Protein AF-A0A9J5XB77-F1 (afdb_monomer)

Radius of gyration: 20.95 Å; Cα contacts (8 Å, |Δi|>4): 20; chains: 1; bounding box: 31×40×57 Å

Solvent-accessible surface area (backbone atoms only — not comparable to full-atom values): 5666 Å² total; per-residue (Å²): 133,84,59,66,65,55,68,73,65,49,61,73,75,62,75,66,80,80,62,64,81,74,39,71,92,48,30,32,91,87,78,68,42,61,57,71,67,92,68,81,73,91,84,83,80,79,84,84,66,77,79,73,60,89,87,54,84,52,61,64,57,53,52,53,52,51,52,52,51,50,51,53,63,74,65,57,72,87,78,79,88,129

pLDDT: mean 76.21, std 11.21, range [37.34, 88.19]

Mean predicted aligned error: 13.45 Å

Organism: Solanum commersonii (NCBI:txid4109)

Sequence (82 aa):
MLPSYLLNSGFFEKTKRTNWSELNAYKDKEIGTLLEPQHPFNVEFAEDIIQQRSDNLDGGLYVATFVEFLATKLKCPKMISV

Secondary structure (DSSP, 8-state):
---HHHHHTTTTT--SPP-GGG-GGGB-TTT-SB---SS-------TT-----TT-TTHHHHHHHHHHHHHHHHT-------

Foldseek 3Di:
DPDVCCVVVCVVVCPDDDPPQVDPVQADPPPRGGPDPPDDDDDDDDPPDDPDDPPDPCPVVVVVVVVVVVVVVVPDDPDDDD

Structure (mmCIF, N/CA/C/O backbone):
data_AF-A0A9J5XB77-F1
#
_entry.id   AF-A0A9J5XB77-F1
#
loop_
_atom_site.group_PDB
_atom_site.id
_atom_site.type_symbol
_atom_site.label_atom_id
_atom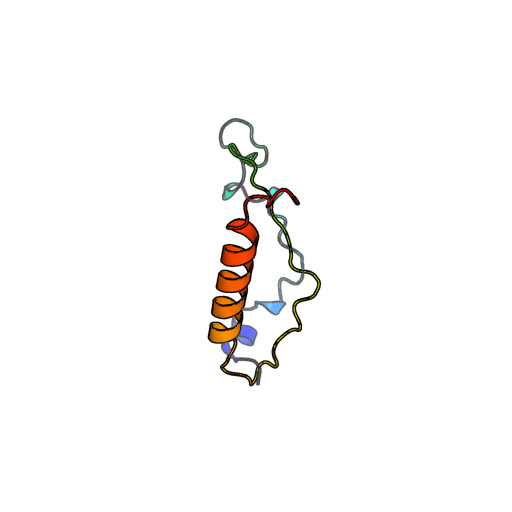_site.label_alt_id
_atom_site.label_comp_id
_atom_site.label_asym_id
_atom_site.label_entity_id
_atom_site.label_seq_id
_atom_site.pdbx_PDB_ins_code
_atom_site.Cartn_x
_atom_site.Cartn_y
_atom_site.Cartn_z
_atom_site.occupancy
_atom_site.B_iso_or_equiv
_atom_site.auth_seq_id
_atom_site.auth_comp_id
_atom_site.auth_asym_id
_atom_site.auth_atom_id
_atom_site.pdbx_PDB_model_num
ATOM 1 N N . MET A 1 1 ? 12.489 -22.609 4.059 1.00 78.75 1 MET A N 1
ATOM 2 C CA . MET A 1 1 ? 12.157 -22.945 5.461 1.00 78.75 1 MET A CA 1
ATOM 3 C C . MET A 1 1 ? 11.538 -21.730 6.119 1.00 78.75 1 MET A C 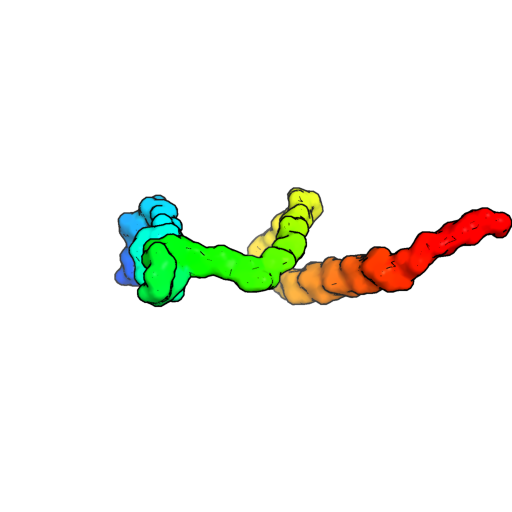1
ATOM 5 O O . MET A 1 1 ? 11.974 -20.626 5.821 1.00 78.75 1 MET A O 1
ATOM 9 N N . LEU A 1 2 ? 10.530 -21.919 6.968 1.00 79.31 2 LEU A N 1
ATOM 10 C CA . LEU A 1 2 ? 9.945 -20.825 7.739 1.00 79.31 2 LEU A CA 1
ATOM 11 C C . LEU A 1 2 ? 10.937 -20.407 8.845 1.00 79.31 2 LEU A C 1
ATOM 13 O O . LEU A 1 2 ? 11.406 -21.288 9.569 1.00 79.31 2 LEU A O 1
ATOM 17 N N . PRO A 1 3 ? 11.294 -19.116 8.977 1.00 85.44 3 PRO A N 1
ATOM 18 C CA . PRO A 1 3 ? 12.185 -18.655 10.037 1.00 85.44 3 PRO A CA 1
ATOM 19 C C . PRO A 1 3 ? 11.669 -19.051 11.425 1.00 85.44 3 PRO A C 1
ATOM 21 O O . PRO A 1 3 ? 10.517 -18.777 11.7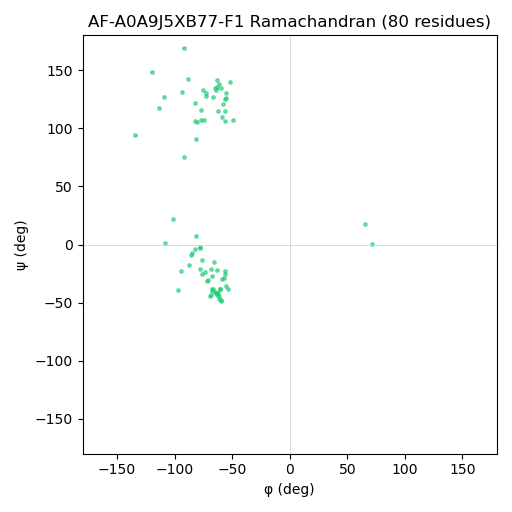60 1.00 85.44 3 PRO A O 1
ATOM 24 N N . SER A 1 4 ? 12.531 -19.645 12.256 1.00 86.44 4 SER A N 1
ATOM 25 C CA . SER A 1 4 ? 12.181 -20.077 13.620 1.00 86.44 4 SER A CA 1
ATOM 26 C C . SER A 1 4 ? 11.686 -18.926 14.496 1.00 86.44 4 SER A C 1
ATOM 28 O O . SER A 1 4 ? 10.822 -19.120 15.345 1.00 86.44 4 SER A O 1
ATOM 30 N N . TYR A 1 5 ? 12.158 -17.705 14.239 1.00 86.81 5 TYR A N 1
ATOM 31 C CA . TYR A 1 5 ? 11.654 -16.506 14.901 1.00 86.81 5 TYR A CA 1
ATOM 32 C C . TYR A 1 5 ? 10.157 -16.263 14.647 1.00 86.81 5 TYR A C 1
ATOM 34 O O . TYR A 1 5 ? 9.459 -15.885 15.577 1.00 86.81 5 TYR A O 1
ATOM 42 N N . LEU A 1 6 ? 9.637 -16.518 13.436 1.00 85.06 6 LEU A N 1
ATOM 43 C CA . LEU A 1 6 ? 8.206 -16.340 13.137 1.00 85.06 6 LEU A CA 1
ATOM 44 C C . LEU A 1 6 ? 7.329 -17.395 13.816 1.00 85.06 6 LEU A C 1
ATOM 46 O O . LEU A 1 6 ? 6.179 -17.119 14.148 1.00 85.06 6 LEU A O 1
ATOM 50 N N . LEU A 1 7 ? 7.874 -18.596 14.020 1.00 85.69 7 LEU A N 1
ATOM 51 C CA . LEU A 1 7 ? 7.214 -19.640 14.801 1.00 85.69 7 LEU A CA 1
ATOM 52 C C . LEU A 1 7 ? 7.172 -19.261 16.286 1.00 85.69 7 LEU A C 1
ATOM 54 O O . LEU A 1 7 ? 6.126 -19.366 16.916 1.00 85.69 7 LEU A O 1
ATOM 58 N N . ASN A 1 8 ? 8.286 -18.759 16.823 1.00 87.19 8 ASN A N 1
ATOM 59 C CA . ASN A 1 8 ? 8.412 -18.408 18.238 1.00 87.19 8 ASN A CA 1
ATOM 60 C C . ASN A 1 8 ? 7.755 -17.070 18.608 1.00 87.19 8 ASN A C 1
ATOM 62 O O . ASN A 1 8 ? 7.482 -16.832 19.780 1.00 87.19 8 ASN A O 1
ATOM 66 N N . SER A 1 9 ? 7.524 -16.174 17.645 1.00 85.56 9 SER A N 1
ATOM 67 C CA . SER A 1 9 ? 6.947 -14.849 17.904 1.00 85.56 9 SER A CA 1
ATOM 68 C C . SER A 1 9 ? 5.433 -14.866 18.118 1.00 85.56 9 SER A C 1
ATOM 70 O O . SER A 1 9 ? 4.847 -13.810 18.357 1.00 85.56 9 SER A O 1
ATOM 72 N N . GLY A 1 10 ? 4.781 -16.028 17.989 1.00 82.44 10 GLY A N 1
ATOM 73 C CA . GLY A 1 10 ? 3.323 -16.134 18.049 1.00 82.44 10 GLY A CA 1
ATOM 74 C C . GLY A 1 10 ? 2.623 -15.422 16.885 1.00 82.44 10 GLY A C 1
ATOM 75 O O . GLY A 1 10 ? 1.425 -15.154 16.955 1.00 82.44 10 GLY A O 1
ATOM 76 N N . PHE A 1 11 ? 3.344 -15.108 15.796 1.00 82.00 11 PHE A N 1
ATOM 77 C CA . PHE A 1 11 ? 2.807 -14.375 14.641 1.00 82.00 11 PHE A CA 1
ATOM 78 C C . PHE A 1 11 ? 1.540 -15.031 14.076 1.00 82.00 11 PHE A C 1
ATOM 80 O O . PHE A 1 11 ? 0.581 -14.350 13.724 1.00 82.00 11 PHE A O 1
ATOM 87 N N . PHE A 1 12 ? 1.516 -16.364 14.050 1.00 82.06 12 PHE A N 1
ATOM 88 C CA . PHE A 1 12 ? 0.389 -17.144 13.544 1.00 82.06 12 PHE A CA 1
ATOM 89 C C . PHE A 1 12 ? -0.711 -17.401 14.582 1.00 82.06 12 PHE A C 1
ATOM 91 O O . PHE A 1 12 ? -1.776 -17.882 14.211 1.00 82.06 12 PHE A O 1
ATOM 98 N N . GLU A 1 13 ? -0.502 -17.083 15.863 1.00 83.62 13 GLU A N 1
ATOM 99 C CA . GLU A 1 13 ? -1.522 -17.275 16.906 1.00 83.62 13 GLU A CA 1
ATOM 100 C C . GLU A 1 13 ? -2.661 -16.256 16.770 1.00 83.62 13 GLU A C 1
ATOM 102 O O . GLU A 1 13 ? -3.824 -16.558 17.045 1.00 83.62 13 GLU A O 1
ATOM 107 N N . LYS A 1 14 ? -2.354 -15.049 16.279 1.00 72.38 14 LYS A N 1
ATOM 108 C CA . LYS A 1 14 ? -3.350 -14.020 15.958 1.00 72.38 14 LYS A CA 1
ATOM 109 C C . LYS A 1 14 ? -3.783 -14.137 14.500 1.00 72.38 14 LYS A C 1
ATOM 111 O O . LYS A 1 14 ? -3.425 -13.327 13.654 1.00 72.38 14 LYS A O 1
ATOM 116 N N . THR A 1 15 ? -4.611 -15.137 14.220 1.00 74.81 15 THR A N 1
ATOM 117 C CA . THR A 1 15 ? -5.222 -15.342 12.893 1.00 74.81 15 THR A CA 1
ATOM 118 C C . THR A 1 15 ? -6.370 -14.376 12.593 1.00 74.81 15 THR A C 1
ATOM 120 O O . THR A 1 15 ? -6.820 -14.272 11.452 1.00 74.81 15 THR A O 1
ATOM 123 N N . LYS A 1 16 ? -6.869 -13.659 13.608 1.00 80.62 16 LYS A N 1
ATOM 124 C CA . LYS A 1 16 ? -7.934 -12.670 13.431 1.00 80.62 16 LYS A CA 1
ATOM 125 C C . LYS A 1 16 ? -7.376 -11.408 12.786 1.00 80.62 16 LYS A C 1
ATOM 127 O O . LYS A 1 16 ? -6.371 -10.863 13.236 1.00 80.62 16 LYS A O 1
ATOM 132 N N . ARG A 1 17 ? -8.080 -10.914 11.764 1.00 80.81 17 ARG A N 1
ATOM 133 C CA . ARG A 1 17 ? -7.785 -9.623 11.139 1.00 80.81 17 ARG A CA 1
ATOM 134 C C . ARG A 1 17 ? -7.810 -8.533 12.209 1.00 80.81 17 ARG A C 1
ATOM 136 O O . ARG A 1 17 ? -8.805 -8.393 12.917 1.00 80.81 17 ARG A O 1
ATOM 143 N N . THR A 1 18 ? -6.726 -7.768 12.311 1.00 82.81 18 THR A N 1
ATOM 144 C CA . THR A 1 18 ? -6.663 -6.600 13.192 1.00 82.81 18 THR A CA 1
ATOM 145 C C . THR A 1 18 ? -7.776 -5.631 12.820 1.00 82.81 18 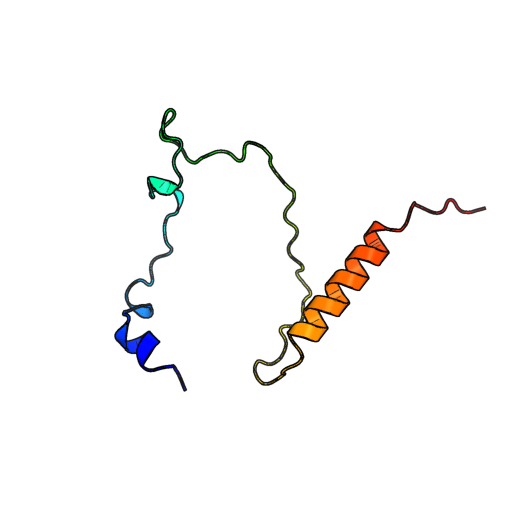THR A C 1
ATOM 147 O O . THR A 1 18 ? -7.836 -5.155 11.682 1.00 82.81 18 THR A O 1
ATOM 150 N N . ASN A 1 19 ? -8.657 -5.339 13.777 1.00 83.06 19 ASN A N 1
ATOM 151 C CA . ASN A 1 19 ? -9.662 -4.308 13.601 1.00 83.06 19 ASN A CA 1
ATOM 152 C C . ASN A 1 19 ? -9.035 -2.933 13.869 1.00 83.06 19 ASN A C 1
ATOM 154 O O . ASN A 1 19 ? -9.007 -2.452 15.000 1.00 83.06 19 ASN A O 1
ATOM 158 N N . TRP A 1 20 ? -8.518 -2.300 12.814 1.00 82.06 20 TRP A N 1
ATOM 159 C CA . TRP A 1 20 ? -7.886 -0.979 12.899 1.00 82.06 20 TRP A CA 1
ATOM 160 C C . TRP A 1 20 ? -8.812 0.100 13.474 1.00 82.06 20 TRP A C 1
ATOM 162 O O . TRP A 1 20 ? -8.332 1.010 14.141 1.00 82.06 20 TRP A O 1
ATOM 172 N N . SER A 1 21 ? -10.129 -0.040 13.289 1.00 76.81 21 SER A N 1
ATOM 173 C CA . SER A 1 21 ? -11.120 0.900 13.831 1.00 76.81 21 SER A CA 1
ATOM 174 C C . SER A 1 21 ? -11.242 0.884 15.357 1.00 76.81 21 SER A C 1
ATOM 176 O O . SER A 1 21 ? -11.672 1.870 15.954 1.00 76.81 21 SER A O 1
ATOM 178 N N . GLU A 1 22 ? -10.821 -0.196 16.016 1.00 83.75 22 GLU A N 1
ATOM 179 C CA . GLU A 1 22 ? -10.879 -0.319 17.477 1.00 83.75 22 GLU A CA 1
ATOM 180 C C . GLU A 1 22 ? -9.631 0.245 18.170 1.00 83.75 22 GLU A C 1
ATOM 182 O O . GLU A 1 22 ? -9.670 0.544 19.365 1.00 83.75 22 GLU A O 1
ATOM 187 N N . LEU A 1 23 ? -8.533 0.435 17.434 1.00 83.94 23 LEU A N 1
ATOM 188 C CA . LEU A 1 23 ? -7.270 0.923 17.975 1.00 83.94 23 LEU A CA 1
ATOM 189 C C . LEU A 1 23 ? -7.329 2.434 18.222 1.00 83.94 23 LEU A C 1
ATOM 191 O O . LEU A 1 23 ? -7.376 3.229 17.288 1.00 83.94 23 LEU A O 1
ATOM 195 N N . ASN A 1 24 ? -7.223 2.837 19.492 1.00 81.75 24 ASN A N 1
ATOM 196 C CA . ASN A 1 24 ? -7.233 4.249 19.902 1.00 81.75 24 ASN A CA 1
ATOM 197 C C . ASN A 1 24 ? -6.158 5.105 19.211 1.00 81.75 24 ASN A C 1
ATOM 199 O O . ASN A 1 24 ? -6.355 6.302 19.058 1.00 81.75 24 ASN A O 1
ATOM 203 N N . ALA A 1 25 ? -5.049 4.506 18.762 1.00 81.56 25 ALA A N 1
ATOM 204 C CA . ALA A 1 25 ? -4.007 5.204 18.004 1.00 81.56 25 ALA A CA 1
ATOM 205 C C . ALA A 1 25 ? -4.491 5.756 16.646 1.00 81.56 25 ALA A C 1
ATOM 207 O O . ALA A 1 25 ? -3.874 6.673 16.116 1.00 81.56 25 ALA A O 1
ATOM 208 N N . TYR A 1 26 ? -5.577 5.202 16.096 1.00 77.94 26 TYR A N 1
ATOM 209 C CA . TYR A 1 26 ? -6.165 5.595 14.811 1.00 77.94 26 TYR A CA 1
ATOM 210 C C . TYR A 1 26 ? -7.494 6.339 14.962 1.00 77.94 26 TYR A C 1
ATOM 212 O O . TYR A 1 26 ? -8.117 6.698 13.962 1.00 77.94 26 TYR A O 1
ATOM 220 N N . LYS A 1 27 ? -7.934 6.561 16.202 1.00 83.44 27 LYS A N 1
ATOM 221 C CA . LYS A 1 27 ? -9.105 7.376 16.492 1.00 83.44 27 LYS A CA 1
ATOM 222 C C . LYS A 1 27 ? -8.689 8.829 16.638 1.00 83.44 27 LYS A C 1
ATOM 224 O O . LYS A 1 27 ? -7.636 9.131 17.200 1.00 83.44 27 LYS A O 1
ATOM 229 N N . ASP A 1 28 ? -9.534 9.717 16.145 1.00 78.94 28 ASP A N 1
ATOM 230 C CA . ASP A 1 28 ? -9.430 11.128 16.452 1.00 78.94 28 ASP A CA 1
ATOM 231 C C . ASP A 1 28 ? -9.638 11.331 17.959 1.00 78.94 28 ASP A C 1
ATOM 233 O O . ASP A 1 28 ? -10.520 10.715 18.567 1.00 78.94 28 ASP A O 1
ATOM 237 N N . LYS A 1 29 ? -8.791 12.160 18.576 1.00 75.88 29 LYS A N 1
ATOM 238 C CA . LYS A 1 29 ? -8.804 12.364 20.031 1.00 75.88 29 LYS A CA 1
ATOM 239 C C . LYS A 1 29 ? -10.065 13.076 20.520 1.00 75.88 29 LYS A C 1
ATOM 241 O O . LYS A 1 29 ? -10.449 12.856 21.664 1.00 75.88 29 LYS A O 1
ATOM 246 N N . GLU A 1 30 ? -10.687 13.892 19.674 1.00 75.25 30 GLU A N 1
ATOM 247 C CA . GLU A 1 30 ? -11.823 14.743 20.032 1.00 75.25 30 GLU A CA 1
ATOM 248 C C . GLU A 1 30 ? -13.158 14.089 19.646 1.00 75.25 30 GLU A C 1
ATOM 250 O O . GLU A 1 30 ? -14.126 14.144 20.402 1.00 75.25 30 GLU A O 1
ATOM 255 N N . ILE A 1 31 ? -13.213 13.426 18.488 1.00 75.56 31 ILE A N 1
ATOM 256 C CA . ILE A 1 31 ? -14.451 12.858 17.925 1.00 75.56 31 ILE A CA 1
ATOM 257 C C . ILE A 1 31 ? -14.619 11.376 18.318 1.00 75.56 31 ILE A C 1
ATOM 259 O O . ILE A 1 31 ? -15.731 10.847 18.328 1.00 75.56 31 ILE A O 1
ATOM 263 N N . GLY A 1 32 ? -13.529 10.677 18.668 1.00 71.56 32 GLY A N 1
ATOM 264 C CA . GLY A 1 32 ? -13.544 9.264 19.075 1.00 71.56 32 GLY A CA 1
ATOM 265 C C . GLY A 1 32 ? -13.830 8.269 17.939 1.00 71.56 32 GLY A C 1
ATOM 266 O O . GLY A 1 32 ? -13.863 7.056 18.170 1.00 71.56 32 GLY A O 1
ATOM 267 N N . THR A 1 33 ? -14.018 8.758 16.714 1.00 74.62 33 THR A N 1
ATOM 268 C CA . THR A 1 33 ? -14.147 7.973 15.481 1.00 74.62 33 THR A CA 1
ATOM 269 C C . THR A 1 33 ? -12.790 7.801 14.812 1.00 74.62 33 THR A C 1
ATOM 271 O O . THR A 1 33 ? -11.821 8.445 15.203 1.00 74.62 33 THR A O 1
ATOM 274 N N . LEU A 1 34 ? -12.691 6.931 13.801 1.00 75.69 34 LEU A N 1
ATOM 275 C CA . LEU A 1 34 ? -11.484 6.861 12.973 1.00 75.69 34 LEU A CA 1
ATOM 276 C C . LEU A 1 34 ? -11.125 8.254 12.440 1.00 75.69 34 LEU A C 1
ATOM 278 O O . LEU A 1 34 ? -12.019 9.007 12.053 1.00 75.69 34 LEU A O 1
ATOM 282 N N . LEU A 1 35 ? -9.828 8.571 12.424 1.00 72.88 35 LEU A N 1
ATOM 283 C CA . LEU A 1 35 ? -9.310 9.756 11.745 1.00 72.88 35 LEU A CA 1
ATOM 284 C C . LEU A 1 35 ? -9.739 9.687 10.280 1.00 72.88 35 LEU A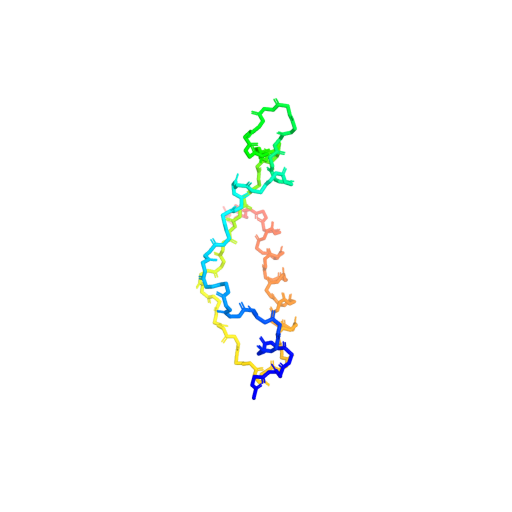 C 1
ATOM 286 O O . LEU A 1 35 ? -9.201 8.886 9.510 1.00 72.88 35 LEU A O 1
ATOM 290 N N . GLU A 1 36 ? -10.717 10.506 9.895 1.00 70.38 36 GLU A N 1
ATOM 291 C CA . GLU A 1 36 ? -10.992 10.693 8.480 1.00 70.38 36 GLU A CA 1
ATOM 292 C C . GLU A 1 36 ? -9.737 11.281 7.826 1.00 70.38 36 GLU A C 1
ATOM 294 O O . GLU A 1 36 ? -9.073 12.146 8.417 1.00 70.38 36 GLU A O 1
ATOM 299 N N . PRO A 1 37 ? -9.363 10.814 6.624 1.00 67.69 37 PRO A N 1
ATOM 300 C CA . PRO A 1 37 ? -8.267 11.423 5.899 1.00 67.69 37 PRO A CA 1
ATOM 301 C C . PRO A 1 37 ? -8.607 12.898 5.675 1.00 67.69 37 PRO A C 1
ATOM 303 O O . PRO A 1 37 ? -9.473 13.217 4.867 1.00 67.69 37 PRO A O 1
ATOM 306 N N . GLN A 1 38 ? -7.904 13.806 6.360 1.00 70.19 38 GLN A N 1
ATOM 307 C CA . GLN A 1 38 ? -8.055 15.253 6.134 1.00 70.19 38 GLN A CA 1
ATOM 308 C C . GLN A 1 38 ? -7.794 15.619 4.662 1.00 70.19 38 GLN A C 1
ATOM 310 O O . GLN A 1 38 ? -8.276 16.633 4.169 1.00 70.19 38 GLN A O 1
ATOM 315 N N . HIS A 1 39 ? -7.053 14.758 3.959 1.00 78.50 39 HIS A N 1
ATOM 316 C CA . HIS A 1 39 ? -6.779 14.844 2.535 1.00 78.50 39 HIS A CA 1
ATOM 317 C C . HIS A 1 39 ? -6.977 13.450 1.917 1.00 78.50 39 HIS A C 1
ATOM 319 O O . HIS A 1 39 ? -6.056 12.628 1.973 1.00 78.50 39 HIS A O 1
ATOM 325 N N . PRO A 1 40 ? -8.167 13.130 1.376 1.00 74.56 40 PRO A N 1
ATOM 326 C CA . PRO A 1 40 ? -8.357 11.876 0.663 1.00 74.56 40 PRO A CA 1
ATOM 327 C C . PRO A 1 40 ? -7.468 11.872 -0.585 1.00 74.56 40 PRO A C 1
ATOM 329 O O . PRO A 1 40 ? -7.423 12.847 -1.335 1.00 74.56 40 PRO A O 1
ATOM 332 N N . PHE 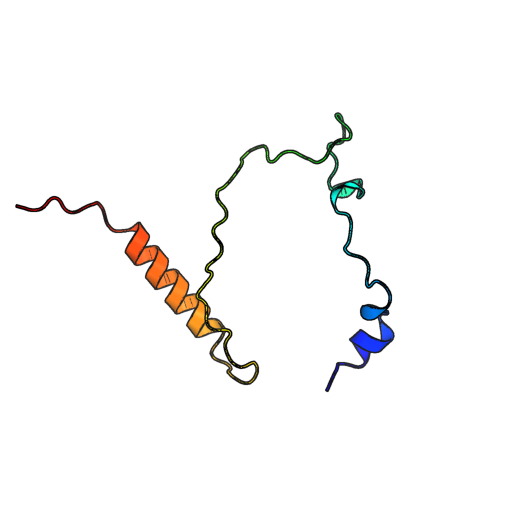A 1 41 ? -6.748 10.777 -0.804 1.00 80.06 41 PHE A N 1
ATOM 333 C CA . PHE A 1 41 ? -5.935 10.568 -1.998 1.00 80.06 41 PHE A CA 1
ATOM 334 C C . PHE A 1 41 ? -6.428 9.331 -2.739 1.00 80.06 41 PHE A C 1
ATOM 336 O O . PHE A 1 41 ? -6.941 8.392 -2.129 1.00 80.06 41 PHE A O 1
ATOM 343 N N . ASN A 1 42 ? -6.290 9.342 -4.065 1.00 85.56 42 ASN A N 1
ATOM 344 C CA . ASN A 1 42 ? -6.683 8.200 -4.875 1.00 85.56 42 ASN A CA 1
ATOM 345 C C . ASN A 1 42 ? -5.669 7.066 -4.683 1.00 85.56 42 ASN A C 1
ATOM 347 O O . ASN A 1 42 ? -4.461 7.293 -4.783 1.00 85.56 42 ASN A O 1
ATOM 351 N N . VAL A 1 43 ? -6.158 5.859 -4.408 1.00 81.81 43 VAL A N 1
ATOM 352 C CA . VAL A 1 43 ? -5.338 4.646 -4.330 1.00 81.81 43 VAL A CA 1
ATOM 353 C C . VAL A 1 43 ? -5.757 3.739 -5.470 1.00 81.81 43 VAL A C 1
ATOM 355 O O . VAL A 1 43 ? -6.897 3.287 -5.518 1.00 81.81 43 VAL A O 1
ATOM 358 N N . GLU A 1 44 ? -4.824 3.468 -6.374 1.00 83.06 44 GLU A N 1
ATOM 359 C CA . GLU A 1 44 ? -5.015 2.530 -7.475 1.00 83.06 44 GLU A CA 1
ATOM 360 C C . GLU A 1 44 ? -4.167 1.287 -7.211 1.00 83.06 44 GLU A C 1
ATOM 362 O O . GLU A 1 44 ? -2.965 1.380 -6.947 1.00 83.06 44 GLU A O 1
ATOM 367 N N . PHE A 1 45 ? -4.801 0.116 -7.258 1.00 80.19 45 PHE A N 1
ATOM 368 C CA . PHE A 1 45 ? -4.103 -1.162 -7.219 1.00 80.19 45 PHE A CA 1
ATOM 369 C C . PHE A 1 45 ? -3.857 -1.623 -8.649 1.00 80.19 45 PHE A C 1
ATOM 371 O O . PHE A 1 45 ? -4.763 -1.627 -9.477 1.00 80.19 45 PHE A O 1
ATOM 378 N N . ALA A 1 46 ? -2.626 -2.026 -8.941 1.00 76.69 46 ALA A N 1
ATOM 379 C CA . ALA A 1 46 ? -2.314 -2.637 -10.218 1.00 76.69 46 ALA A CA 1
ATOM 380 C C . ALA A 1 46 ? -2.735 -4.116 -10.174 1.00 76.69 46 ALA A C 1
ATOM 382 O O . ALA A 1 46 ? -2.095 -4.924 -9.501 1.00 76.69 46 ALA A O 1
ATOM 383 N N . GLU A 1 47 ? -3.838 -4.449 -10.847 1.00 71.88 47 GLU A N 1
ATOM 384 C CA . GLU A 1 47 ? -4.450 -5.789 -10.807 1.00 71.88 47 GLU A CA 1
ATOM 385 C C . GLU A 1 47 ? -3.694 -6.834 -11.648 1.00 71.88 47 GLU A C 1
ATOM 387 O O . GLU A 1 47 ? -3.693 -8.010 -11.298 1.00 71.88 47 GLU A O 1
ATOM 392 N N . ASP A 1 48 ? -2.960 -6.411 -12.681 1.00 69.75 48 ASP A N 1
ATOM 393 C CA . ASP A 1 48 ? -2.277 -7.313 -13.626 1.00 69.75 48 ASP A CA 1
ATOM 394 C C . ASP A 1 48 ? -0.764 -7.462 -13.369 1.00 69.75 48 ASP A C 1
ATOM 396 O O . ASP A 1 48 ? 0.014 -7.820 -14.260 1.00 69.75 48 ASP A O 1
ATOM 400 N N . ILE A 1 49 ? -0.305 -7.176 -12.147 1.00 70.00 49 ILE A N 1
ATOM 401 C CA . ILE A 1 49 ? 1.096 -7.400 -11.780 1.00 70.00 49 ILE A CA 1
ATOM 402 C C . ILE A 1 49 ? 1.325 -8.896 -11.580 1.00 70.00 49 ILE A C 1
ATOM 404 O O . ILE A 1 49 ? 0.922 -9.484 -10.576 1.00 70.00 49 ILE A O 1
ATOM 408 N N . ILE A 1 50 ? 2.028 -9.515 -12.531 1.00 71.88 50 ILE A N 1
ATOM 409 C CA . ILE A 1 50 ? 2.500 -10.891 -12.377 1.00 71.88 50 ILE A CA 1
ATOM 410 C C . ILE A 1 50 ? 3.455 -10.929 -11.183 1.00 71.88 50 ILE A C 1
ATOM 412 O O . ILE A 1 50 ? 4.529 -10.324 -11.207 1.00 71.88 50 ILE A O 1
ATOM 416 N N . GLN A 1 51 ? 3.055 -11.656 -10.139 1.00 70.38 51 GLN A N 1
ATOM 417 C CA . GLN A 1 51 ? 3.878 -11.874 -8.959 1.00 70.38 51 GLN A CA 1
ATOM 418 C C . GLN A 1 51 ? 5.210 -12.497 -9.390 1.00 70.38 51 GLN A C 1
ATOM 420 O O . GLN A 1 51 ? 5.251 -13.614 -9.911 1.00 70.38 51 GLN A O 1
ATOM 425 N N . GLN A 1 52 ? 6.308 -11.764 -9.192 1.00 72.19 52 GLN A N 1
ATOM 426 C CA . GLN A 1 52 ? 7.628 -12.303 -9.485 1.00 72.19 52 GLN A CA 1
ATOM 427 C C . GLN A 1 52 ? 7.906 -13.507 -8.585 1.00 72.19 52 GLN A C 1
ATOM 429 O O . GLN A 1 52 ? 7.526 -13.545 -7.410 1.00 72.19 52 GLN A O 1
ATOM 434 N N . ARG A 1 53 ? 8.565 -14.514 -9.159 1.00 75.50 53 ARG A N 1
ATOM 435 C CA . ARG A 1 53 ? 8.973 -15.709 -8.428 1.00 75.50 53 ARG A CA 1
ATOM 436 C C . ARG A 1 53 ? 9.892 -15.281 -7.282 1.00 75.50 53 ARG A C 1
ATOM 438 O O . ARG A 1 53 ? 10.766 -14.445 -7.475 1.00 75.50 53 ARG A O 1
ATOM 445 N N . SER A 1 54 ? 9.678 -15.817 -6.082 1.00 69.94 54 SER A N 1
ATOM 446 C CA . SER A 1 54 ? 10.372 -15.349 -4.870 1.00 69.94 54 SER A CA 1
ATOM 447 C C . SER A 1 54 ? 11.882 -15.606 -4.869 1.00 69.94 54 SER A C 1
ATOM 449 O O . SER A 1 54 ? 12.591 -15.075 -4.022 1.00 69.94 54 SER A O 1
ATOM 451 N N . ASP A 1 55 ? 12.363 -16.471 -5.761 1.00 75.62 55 ASP A N 1
ATOM 452 C CA . ASP A 1 55 ? 13.783 -16.723 -6.013 1.00 75.62 55 ASP A CA 1
ATOM 453 C C . ASP A 1 55 ? 14.396 -15.728 -7.009 1.00 75.62 55 ASP A C 1
ATOM 455 O O . ASP A 1 55 ? 15.614 -15.728 -7.186 1.00 75.62 55 ASP A O 1
ATOM 459 N N . ASN A 1 56 ? 13.584 -14.867 -7.631 1.00 72.62 56 ASN A N 1
ATOM 460 C CA . ASN A 1 56 ? 14.070 -13.829 -8.518 1.00 72.62 56 ASN A CA 1
ATOM 461 C C . ASN A 1 56 ? 14.536 -12.604 -7.716 1.00 72.62 56 ASN A C 1
ATOM 463 O O . ASN A 1 56 ? 13.760 -11.995 -6.977 1.00 72.62 56 ASN A O 1
ATOM 467 N N . LEU A 1 57 ? 15.803 -12.221 -7.886 1.00 69.69 57 LEU A N 1
ATOM 468 C CA . LEU A 1 57 ? 16.393 -11.045 -7.237 1.00 69.69 57 LEU A CA 1
ATOM 469 C C . LEU A 1 57 ? 15.987 -9.721 -7.919 1.00 69.69 57 LEU A C 1
ATOM 471 O O . LEU A 1 57 ? 16.339 -8.645 -7.438 1.00 69.69 57 LEU A O 1
ATOM 475 N N . ASP A 1 58 ? 15.219 -9.790 -9.008 1.00 78.81 58 ASP A N 1
ATOM 476 C CA . ASP A 1 58 ? 14.852 -8.637 -9.838 1.00 78.81 58 ASP A CA 1
ATOM 477 C C . ASP A 1 58 ? 13.677 -7.809 -9.297 1.00 78.81 58 ASP A C 1
ATOM 479 O O . ASP A 1 58 ? 13.233 -6.874 -9.964 1.00 78.81 58 ASP A O 1
ATOM 483 N N . GLY A 1 59 ? 13.176 -8.082 -8.087 1.00 79.81 59 GLY A N 1
ATOM 484 C CA . GLY A 1 59 ? 12.038 -7.342 -7.524 1.00 79.81 59 GLY A CA 1
ATOM 485 C C . GLY A 1 59 ? 12.266 -5.823 -7.488 1.00 79.81 59 GLY A C 1
ATOM 486 O O . GLY A 1 59 ? 11.354 -5.047 -7.768 1.00 79.81 59 GLY A O 1
ATOM 487 N N . GLY A 1 60 ? 13.504 -5.388 -7.230 1.00 82.31 60 GLY A N 1
ATOM 488 C CA . GLY A 1 60 ? 13.877 -3.971 -7.296 1.00 82.31 60 GLY A CA 1
ATOM 489 C C . GLY A 1 60 ? 13.846 -3.399 -8.719 1.00 82.31 60 GLY A C 1
ATOM 490 O O . GLY A 1 60 ? 13.361 -2.286 -8.923 1.00 82.31 60 GLY A O 1
ATOM 491 N N . LEU A 1 61 ? 14.308 -4.168 -9.710 1.00 83.50 61 LEU A N 1
ATOM 492 C CA . LEU A 1 61 ? 14.283 -3.779 -11.124 1.00 83.50 61 LEU A CA 1
ATOM 493 C C . LEU A 1 61 ? 12.843 -3.699 -11.652 1.00 83.50 61 LEU A C 1
ATOM 495 O O . LEU A 1 61 ? 12.494 -2.775 -12.388 1.00 83.50 61 LEU A O 1
ATOM 499 N N . TYR A 1 62 ? 11.985 -4.624 -11.225 1.00 82.75 62 TYR A N 1
ATOM 500 C CA . TYR A 1 62 ? 10.561 -4.606 -11.537 1.00 82.75 62 TYR A CA 1
ATOM 501 C C . TYR A 1 62 ? 9.880 -3.328 -11.024 1.00 82.75 62 TYR A C 1
ATOM 503 O O . TYR A 1 62 ? 9.195 -2.639 -11.777 1.00 82.75 62 TYR A O 1
ATOM 511 N N . VAL A 1 63 ? 10.127 -2.948 -9.766 1.00 83.50 63 VAL A N 1
ATOM 512 C CA . VAL A 1 63 ? 9.578 -1.705 -9.200 1.00 83.50 63 VAL A CA 1
ATOM 513 C C . VAL A 1 63 ? 10.106 -0.475 -9.945 1.00 83.50 63 VAL A C 1
ATOM 515 O O . VAL A 1 63 ? 9.324 0.414 -10.278 1.00 83.50 63 VAL A O 1
ATOM 518 N N . ALA A 1 64 ? 11.406 -0.425 -10.253 1.00 86.44 64 ALA A N 1
ATOM 519 C CA . ALA A 1 64 ? 12.008 0.707 -10.961 1.00 86.44 64 ALA A CA 1
ATOM 520 C C . ALA A 1 64 ? 11.408 0.909 -12.365 1.00 86.44 64 ALA A C 1
ATOM 522 O O . ALA A 1 64 ? 11.018 2.022 -12.721 1.00 86.44 64 ALA A O 1
ATOM 523 N N . THR A 1 65 ? 11.272 -0.172 -13.134 1.00 84.38 65 THR A N 1
ATOM 524 C CA . THR A 1 65 ? 10.682 -0.136 -14.484 1.00 84.38 65 THR A CA 1
ATOM 525 C C . THR A 1 65 ? 9.195 0.223 -14.460 1.00 84.38 65 THR A C 1
ATOM 527 O O . THR A 1 65 ? 8.732 0.999 -15.298 1.00 84.38 65 THR A O 1
ATOM 530 N N . PHE A 1 66 ? 8.440 -0.264 -13.471 1.00 84.44 66 PHE A N 1
ATOM 531 C CA . PHE A 1 66 ? 7.033 0.101 -13.294 1.00 84.44 66 PHE A CA 1
ATOM 532 C C . PHE A 1 66 ? 6.856 1.595 -12.977 1.00 84.44 66 PHE A C 1
ATOM 534 O O . PHE A 1 66 ? 5.996 2.257 -13.562 1.00 84.44 66 PHE A O 1
ATOM 54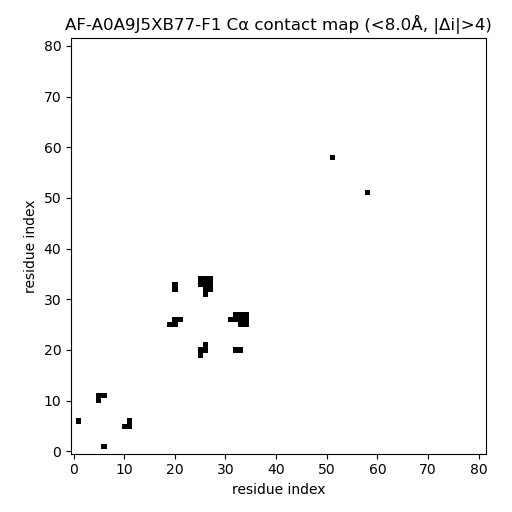1 N N . VAL A 1 67 ? 7.706 2.162 -12.116 1.00 87.75 67 VAL A N 1
ATOM 542 C CA . VAL A 1 67 ? 7.702 3.605 -11.814 1.00 87.75 67 VAL A CA 1
ATOM 543 C C . VAL A 1 67 ? 8.013 4.439 -13.062 1.00 87.75 67 VAL A C 1
ATOM 545 O O . VAL A 1 67 ? 7.348 5.448 -13.301 1.00 87.75 67 VAL A O 1
ATOM 548 N N . GLU A 1 68 ? 8.974 4.022 -13.888 1.00 88.19 68 GLU A N 1
ATOM 549 C CA . GLU A 1 68 ? 9.311 4.710 -15.144 1.00 88.19 68 GLU A CA 1
ATOM 550 C C . GLU A 1 68 ? 8.157 4.667 -16.162 1.00 88.19 68 GLU A C 1
ATOM 552 O O . GLU A 1 68 ? 7.834 5.680 -16.797 1.00 88.19 68 GLU A O 1
ATOM 557 N N . PHE A 1 69 ? 7.475 3.523 -16.270 1.00 85.69 69 PHE A N 1
ATOM 558 C CA . PHE A 1 69 ? 6.272 3.377 -17.087 1.00 85.69 69 PHE A CA 1
ATOM 559 C C . PHE A 1 69 ? 5.163 4.339 -16.638 1.00 85.69 69 PHE A C 1
ATOM 561 O O . PHE A 1 69 ? 4.618 5.074 -17.468 1.00 85.69 69 PHE A O 1
ATOM 568 N N . LEU A 1 70 ? 4.866 4.391 -15.334 1.00 85.00 70 LEU A N 1
ATOM 569 C CA . LEU A 1 70 ? 3.873 5.316 -14.779 1.00 85.00 70 LEU A CA 1
ATOM 570 C C . LEU A 1 70 ? 4.266 6.773 -15.025 1.00 85.00 70 LEU A C 1
ATOM 572 O O . LEU A 1 70 ? 3.440 7.563 -15.479 1.00 85.00 70 LEU A O 1
ATOM 576 N N . ALA A 1 71 ? 5.532 7.130 -14.807 1.00 86.12 71 ALA A N 1
ATOM 577 C CA . ALA A 1 71 ? 6.025 8.479 -15.064 1.00 86.12 71 ALA A CA 1
ATOM 578 C C . ALA A 1 71 ? 5.866 8.875 -16.540 1.00 86.12 71 ALA A C 1
ATOM 580 O O . ALA A 1 71 ? 5.505 10.013 -16.832 1.00 86.12 71 ALA A O 1
ATOM 581 N N . THR A 1 72 ? 6.090 7.947 -17.470 1.00 87.19 72 THR A N 1
ATOM 582 C CA . THR A 1 72 ? 5.901 8.182 -18.909 1.00 87.19 72 THR A CA 1
ATOM 583 C C . THR A 1 72 ? 4.425 8.364 -19.257 1.00 87.19 72 THR A C 1
ATOM 585 O O . THR A 1 72 ? 4.077 9.298 -19.976 1.00 87.19 72 THR A O 1
ATOM 588 N N . LYS A 1 73 ? 3.538 7.531 -18.700 1.00 77.88 73 LYS A N 1
ATOM 589 C CA . LYS A 1 73 ? 2.082 7.645 -18.889 1.00 77.88 73 LYS A CA 1
ATOM 590 C C . LYS A 1 73 ? 1.519 8.950 -18.329 1.00 77.88 73 LYS A C 1
ATOM 592 O O . LYS A 1 73 ? 0.697 9.585 -18.984 1.00 77.88 73 LYS A O 1
ATOM 597 N N . LEU A 1 74 ? 1.988 9.369 -17.156 1.00 73.31 74 LEU A N 1
ATOM 598 C CA . LEU A 1 74 ? 1.576 10.614 -16.503 1.00 73.31 74 LEU A CA 1
ATOM 599 C C . LEU A 1 74 ? 2.159 11.864 -17.187 1.00 73.31 74 LEU A C 1
ATOM 601 O O . LEU A 1 74 ? 1.582 12.942 -17.079 1.00 73.31 74 LEU A O 1
ATOM 605 N N . LYS A 1 75 ? 3.277 11.734 -17.915 1.00 64.81 75 LYS A N 1
ATOM 606 C CA . LYS A 1 75 ? 3.920 12.824 -18.671 1.00 64.81 75 LYS A CA 1
ATOM 607 C C . LYS A 1 75 ? 3.314 13.095 -20.051 1.00 64.81 75 LYS A C 1
ATOM 609 O O . LYS A 1 75 ? 3.757 14.041 -20.696 1.00 64.81 75 LYS A O 1
ATOM 614 N N . CYS A 1 76 ? 2.332 12.330 -20.529 1.00 51.25 76 CYS A N 1
ATOM 615 C CA . CYS A 1 76 ? 1.677 12.623 -21.807 1.00 51.25 76 CYS A CA 1
ATOM 616 C C . CYS A 1 76 ? 0.583 13.703 -21.647 1.00 51.25 76 CYS A C 1
ATOM 618 O O . CYS A 1 76 ? -0.511 13.374 -21.181 1.00 51.25 76 CYS A O 1
ATOM 620 N N . PRO A 1 77 ? 0.774 14.963 -22.100 1.00 44.84 77 PRO A N 1
ATOM 621 C CA . PRO A 1 77 ? -0.371 15.789 -22.458 1.00 44.84 77 PRO A CA 1
ATOM 622 C C . PRO A 1 77 ? -1.050 15.117 -23.659 1.00 44.84 77 PRO A C 1
ATOM 624 O O . PRO A 1 77 ? -0.366 14.665 -24.579 1.00 44.84 77 PRO A O 1
ATOM 627 N N . LYS A 1 78 ? -2.385 15.004 -23.648 1.00 50.19 78 LYS A N 1
ATOM 628 C CA . LYS A 1 78 ? -3.160 14.503 -24.797 1.00 50.19 78 LYS A CA 1
ATOM 629 C C . LYS A 1 78 ? -2.711 15.25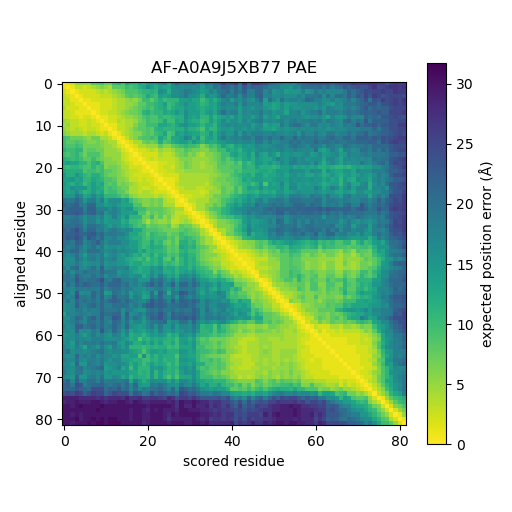5 -26.054 1.00 50.19 78 LYS A C 1
ATOM 631 O O . LYS A 1 78 ? -3.009 16.438 -26.198 1.00 50.19 78 LYS A O 1
ATOM 636 N N . MET A 1 79 ? -1.977 14.585 -26.937 1.00 37.34 79 MET A N 1
ATOM 637 C CA . MET A 1 79 ? -1.557 15.174 -28.199 1.00 37.34 79 MET A CA 1
ATOM 638 C C . MET A 1 79 ? -2.766 15.146 -29.131 1.00 37.34 79 MET A C 1
ATOM 640 O O . MET A 1 79 ? -3.219 14.082 -29.548 1.00 37.34 79 MET A O 1
ATOM 644 N N . ILE A 1 80 ? -3.339 16.329 -29.350 1.00 45.41 80 ILE A N 1
ATOM 645 C CA . ILE A 1 80 ? -4.391 16.589 -30.331 1.00 45.41 80 ILE A CA 1
ATOM 646 C C . ILE A 1 80 ? -3.871 16.132 -31.696 1.00 45.41 80 ILE A C 1
ATOM 648 O O . ILE A 1 80 ? -2.794 16.548 -32.119 1.00 45.41 80 ILE A O 1
ATOM 652 N N . SER A 1 81 ? -4.638 15.267 -32.355 1.00 37.66 8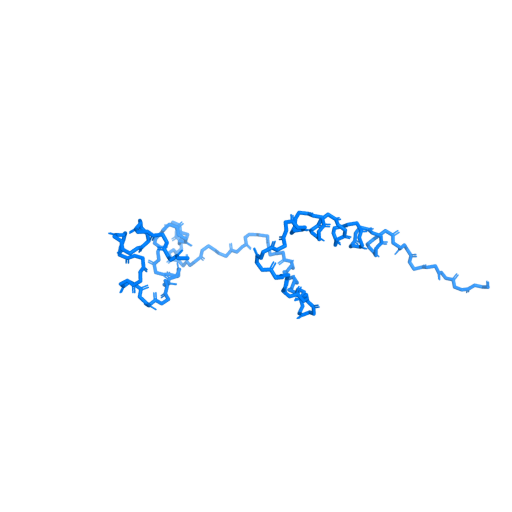1 SER A N 1
ATOM 653 C CA . SER A 1 81 ? -4.428 14.884 -33.747 1.00 37.66 81 SER A CA 1
ATOM 654 C C . SER A 1 81 ? -4.690 16.078 -34.665 1.00 37.66 81 SER A C 1
ATOM 656 O O . SER A 1 81 ? -5.793 16.632 -34.624 1.00 37.66 81 SER A O 1
ATOM 658 N N . VAL A 1 82 ? -3.729 16.405 -35.527 1.00 46.28 82 VAL A N 1
ATOM 659 C CA . VAL A 1 82 ? -3.975 16.987 -36.855 1.00 46.28 82 VAL A CA 1
ATOM 660 C C . VAL A 1 82 ? -3.104 16.235 -37.845 1.00 46.28 82 VAL A C 1
ATOM 662 O O . VAL A 1 82 ? -1.901 16.081 -37.543 1.00 46.28 82 VAL A O 1
#